Protein AF-A0AAW6KJ75-F1 (afdb_monomer)

Solvent-accessible surface area (backbone atoms only — not comparable to full-atom values): 9564 Å² total; per-residue (Å²): 110,70,70,55,54,34,54,50,48,37,71,79,32,82,60,36,50,63,46,78,48,76,61,83,72,73,92,83,70,84,71,88,73,60,63,70,50,101,60,34,43,39,46,76,48,75,56,96,69,34,34,40,38,40,36,32,38,67,93,56,84,75,65,95,55,53,69,59,53,52,46,53,49,52,55,52,50,52,53,51,54,50,52,49,51,51,49,53,51,50,52,54,50,49,56,50,51,50,51,48,55,65,69,47,49,62,66,58,55,53,48,52,52,51,53,52,48,42,73,75,46,69,89,61,91,84,82,90,82,88,79,80,81,83,88,66,96,67,88,68,86,78,77,82,81,76,91,80,76,83,81,127

Sequence (152 aa):
SVAWLKAAAESFFSFISLSLRPSSRPQGANDQISRVNDYYIIITIEENSKYIELSCQKNHKLPERLAESIHLFLVHCLELDALFRDELKKTKIYEKTELLHELMDQEQVLKTMLESLRSVFPFLTYCLFLSYDEDQYINLPAIELDVQSEST

Radius of gyration: 30.01 Å; Cα contacts (8 Å, |Δi|>4): 103; chains: 1; bounding box: 50×41×89 Å

Secondary structure (DSSP, 8-state):
-HHHHHHHHHHH-TTEEEEEEE--PPTT--S------SSEEEEEEEETTEEEEEEEETTSPPPTTHHHHHHHHHHHHHHHHHHHHHHHHHHHHHHHHHHHHHHS-HHHHHHHHHHHHHHH-TTS----------S-----------------

Nearest PDB structures (foldseek):
  5e8c-assembly1_A  TM=3.378E-01  e=3.978E-01  Suid alphaherpesvirus 1
  2w42-assembly2_B  TM=3.525E-01  e=3.201E+00  Archaeoglobus fulgidus
  2m89-assembly1_B  TM=4.514E-01  e=6.413E+00  Colwellia psychrerythraea 34H
  1t17-assembly1_A  TM=3.158E-01  e=6.832E+00  Caulobacter vibrioides CB15

Mean predicted aligned error: 16.25 Å

Organism: NCBI:txid1648923

Foldseek 3Di:
DVVVVQVVCCVVAVQKGKDKDQAPDDPDDDDQPQPDDVFWTWGWQDDPRIIMIMIGGPVDDDDPCPSVVVNVVVVVVVVVVVVVVVVVVVVVVVVVVVVVVVVPPVVVVVVVVVVVVCVVPVPDDDDDDDDDPPDDPDPDPDDPPPPPPPPD

pLDDT: mean 72.31, std 15.26, range [35.56, 91.5]

Structure (mmCIF, N/CA/C/O backbone):
data_AF-A0AAW6KJ75-F1
#
_entry.id   AF-A0AAW6KJ75-F1
#
loop_
_atom_site.group_PDB
_atom_site.id
_atom_site.type_symbol
_atom_site.label_atom_id
_atom_site.label_alt_id
_atom_site.label_comp_id
_atom_site.label_asym_id
_atom_site.label_entity_id
_atom_site.label_seq_id
_atom_site.pdbx_PDB_ins_code
_atom_site.Cartn_x
_atom_site.Cartn_y
_atom_site.Cartn_z
_atom_site.occupancy
_atom_site.B_iso_or_equiv
_atom_site.auth_seq_id
_atom_site.auth_comp_id
_atom_site.auth_asym_id
_atom_site.auth_atom_id
_atom_site.pdbx_PDB_model_num
ATOM 1 N N . SER A 1 1 ? 3.759 7.901 -10.147 1.00 71.19 1 SER A N 1
ATOM 2 C CA . SER A 1 1 ? 2.815 7.214 -11.061 1.00 71.19 1 SER A CA 1
ATOM 3 C C . SER A 1 1 ? 3.558 6.738 -12.300 1.00 71.19 1 SER A C 1
ATOM 5 O O . SER A 1 1 ? 4.301 7.517 -12.883 1.00 71.19 1 SER A O 1
ATOM 7 N N . VAL A 1 2 ? 3.380 5.478 -12.707 1.00 73.00 2 VAL A N 1
ATOM 8 C CA . VAL A 1 2 ? 4.087 4.888 -13.864 1.00 73.00 2 VAL A CA 1
ATOM 9 C C . VAL A 1 2 ? 3.625 5.489 -15.200 1.00 73.00 2 VAL A C 1
ATOM 11 O O . VAL A 1 2 ? 4.423 5.626 -16.123 1.00 73.00 2 VAL A O 1
ATOM 14 N N . ALA A 1 3 ? 2.370 5.942 -15.285 1.00 82.38 3 ALA A N 1
ATOM 15 C CA . ALA A 1 3 ? 1.860 6.670 -16.449 1.00 82.38 3 ALA A CA 1
ATOM 16 C C . ALA A 1 3 ? 2.628 7.980 -16.697 1.00 82.38 3 ALA A C 1
ATOM 18 O O . ALA A 1 3 ? 2.914 8.321 -17.842 1.00 82.38 3 ALA A O 1
ATOM 19 N N . TRP A 1 4 ? 3.016 8.674 -15.621 1.00 85.62 4 TRP A N 1
ATOM 20 C CA . TRP A 1 4 ? 3.852 9.869 -15.719 1.00 85.62 4 TRP A CA 1
ATOM 21 C C . TRP A 1 4 ? 5.255 9.534 -16.235 1.00 85.62 4 TRP A C 1
ATOM 23 O O . TRP A 1 4 ? 5.730 10.204 -17.144 1.00 85.62 4 TRP A O 1
ATOM 33 N N . LEU A 1 5 ? 5.888 8.469 -15.721 1.00 84.19 5 LEU A N 1
ATOM 34 C CA . LEU A 1 5 ? 7.214 8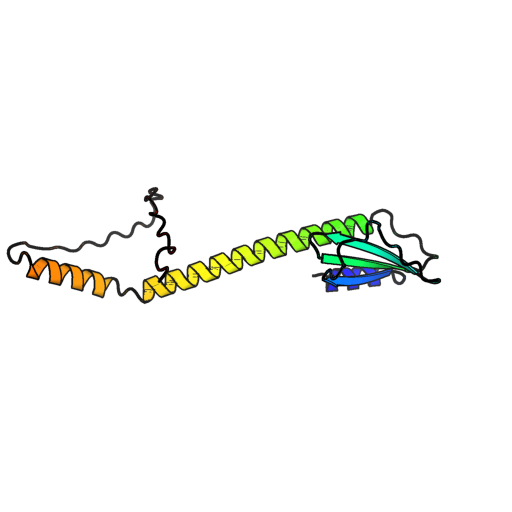.044 -16.187 1.00 84.19 5 LEU A CA 1
ATOM 35 C C . LEU A 1 5 ? 7.190 7.699 -17.681 1.00 84.19 5 LEU A C 1
ATOM 37 O O . LEU A 1 5 ? 8.084 8.106 -18.419 1.00 84.19 5 LEU A O 1
ATOM 41 N N . LYS A 1 6 ? 6.149 6.987 -18.129 1.00 84.75 6 LYS A N 1
ATOM 42 C CA . LYS A 1 6 ? 5.938 6.676 -19.544 1.00 84.75 6 LYS A CA 1
ATOM 43 C C . LYS A 1 6 ? 5.832 7.948 -20.388 1.00 84.75 6 LYS A C 1
ATOM 45 O O . LYS A 1 6 ? 6.596 8.101 -21.333 1.00 84.75 6 LYS A O 1
ATOM 50 N N . ALA A 1 7 ? 4.936 8.862 -20.016 1.00 84.75 7 ALA A N 1
ATOM 51 C CA . ALA A 1 7 ? 4.733 10.111 -20.746 1.00 84.75 7 ALA A CA 1
ATOM 52 C C . ALA A 1 7 ? 6.003 10.978 -20.785 1.00 84.75 7 ALA A C 1
ATOM 54 O O . ALA A 1 7 ? 6.333 11.545 -21.823 1.00 84.75 7 ALA A O 1
ATOM 55 N N . ALA A 1 8 ? 6.746 11.047 -19.676 1.00 85.44 8 ALA A N 1
ATOM 56 C CA . ALA A 1 8 ? 8.013 11.765 -19.614 1.00 85.44 8 ALA A CA 1
ATOM 57 C C . ALA A 1 8 ? 9.057 11.132 -20.546 1.00 85.44 8 ALA A C 1
ATOM 59 O O . ALA A 1 8 ? 9.641 11.828 -21.372 1.00 85.44 8 ALA A O 1
ATOM 60 N N . ALA A 1 9 ? 9.259 9.813 -20.467 1.00 83.38 9 ALA A N 1
ATOM 61 C CA . ALA A 1 9 ? 10.221 9.112 -21.314 1.00 83.38 9 ALA A CA 1
ATOM 6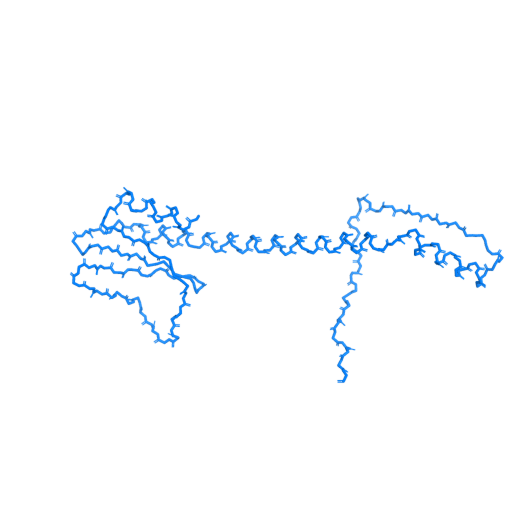2 C C . ALA A 1 9 ? 9.899 9.269 -22.808 1.00 83.38 9 ALA A C 1
ATOM 64 O O . ALA A 1 9 ? 10.797 9.584 -23.583 1.00 83.38 9 ALA A O 1
ATOM 65 N N . GLU A 1 10 ? 8.628 9.132 -23.194 1.00 84.94 10 GLU A N 1
ATOM 66 C CA . GLU A 1 10 ? 8.173 9.300 -24.582 1.00 84.94 10 GLU A CA 1
ATOM 67 C C . GLU A 1 10 ? 8.291 10.762 -25.063 1.00 84.94 10 GLU A C 1
ATOM 69 O O . GLU A 1 10 ? 8.544 11.003 -26.243 1.00 84.94 10 GLU A O 1
ATOM 74 N N . SER A 1 11 ? 8.183 11.747 -24.159 1.00 86.06 11 SER A N 1
ATOM 75 C CA . SER A 1 11 ? 8.385 13.169 -24.478 1.00 86.06 11 SER A CA 1
ATOM 76 C C . SER A 1 11 ? 9.852 13.539 -24.705 1.00 86.06 11 SER A C 1
ATOM 78 O O . SER A 1 11 ? 10.128 14.422 -25.517 1.00 86.06 11 SER A O 1
ATOM 80 N N . PHE A 1 12 ? 10.790 12.928 -23.976 1.00 83.12 12 PHE A N 1
ATOM 81 C CA . PHE A 1 12 ? 12.226 13.198 -24.133 1.00 83.12 12 PHE A CA 1
ATOM 82 C C . PHE A 1 12 ? 12.874 12.312 -25.202 1.00 83.12 12 PHE A C 1
ATOM 84 O O . PHE A 1 12 ? 13.842 12.721 -25.843 1.00 83.12 12 PHE A O 1
ATOM 91 N N . PHE A 1 13 ? 12.336 11.109 -25.409 1.00 82.94 13 PHE A N 1
ATOM 92 C CA . PHE A 1 13 ? 12.889 10.101 -26.301 1.00 82.94 13 PHE A CA 1
ATOM 93 C C . PHE A 1 13 ? 11.770 9.454 -27.123 1.00 82.94 13 PHE A C 1
ATOM 95 O O . PHE A 1 13 ? 11.223 8.418 -26.756 1.00 82.94 13 PHE A O 1
ATOM 102 N N . SER A 1 14 ? 11.475 10.021 -28.294 1.00 82.31 14 SER A N 1
ATOM 103 C CA . SER A 1 14 ? 10.437 9.510 -29.208 1.00 82.31 14 SER A CA 1
ATOM 104 C C . SER A 1 14 ? 10.698 8.091 -29.737 1.00 82.31 14 SER A C 1
ATOM 106 O O . SER A 1 14 ? 9.800 7.446 -30.274 1.00 82.31 14 SER A O 1
ATOM 108 N N . PHE A 1 15 ? 11.928 7.595 -29.590 1.00 80.69 15 PHE A N 1
ATOM 109 C CA . PHE A 1 15 ? 12.357 6.250 -29.976 1.00 80.69 15 PHE A CA 1
ATOM 110 C C . PHE A 1 15 ? 12.266 5.225 -28.831 1.00 80.69 15 PHE A C 1
ATOM 112 O O . PHE A 1 15 ? 12.610 4.057 -29.042 1.00 80.69 15 PHE A O 1
ATOM 119 N N . ILE A 1 16 ? 11.834 5.651 -27.637 1.00 83.19 16 ILE A N 1
ATOM 120 C CA . ILE A 1 16 ? 11.663 4.816 -26.446 1.00 83.19 16 ILE A CA 1
ATOM 121 C C . ILE A 1 16 ? 10.176 4.710 -26.120 1.00 83.19 16 ILE A C 1
ATOM 123 O O . ILE A 1 16 ? 9.471 5.711 -26.101 1.00 83.19 16 ILE A O 1
ATOM 127 N N . SER A 1 17 ? 9.709 3.507 -25.794 1.00 82.94 17 SER A N 1
ATOM 128 C CA . SER A 1 17 ? 8.408 3.322 -25.149 1.00 82.94 17 SER A CA 1
ATOM 129 C C . SER A 1 17 ? 8.530 2.416 -23.931 1.00 82.94 17 SER A C 1
ATOM 131 O O . SER A 1 17 ? 9.284 1.436 -23.935 1.00 82.94 17 SER A O 1
ATOM 133 N N . LEU A 1 18 ? 7.784 2.768 -22.883 1.00 82.31 18 LEU A N 1
ATOM 134 C CA . LEU A 1 18 ? 7.747 2.064 -21.607 1.00 82.31 18 LEU A CA 1
ATOM 135 C C . LEU A 1 18 ? 6.409 1.350 -21.429 1.00 82.31 18 LEU A C 1
ATOM 137 O O . LEU A 1 18 ? 5.340 1.932 -21.638 1.00 82.31 18 LEU A O 1
ATOM 141 N N . SER A 1 19 ? 6.460 0.106 -20.960 1.00 80.94 19 SER A N 1
ATOM 142 C CA . SER A 1 19 ? 5.268 -0.613 -20.517 1.00 80.94 19 SER A CA 1
ATOM 143 C C . SER A 1 19 ? 5.498 -1.280 -19.166 1.00 80.94 19 SER A C 1
ATOM 145 O O . SER A 1 19 ? 6.553 -1.852 -18.910 1.00 80.94 19 SER A O 1
ATOM 147 N N . LEU A 1 20 ? 4.510 -1.168 -18.281 1.00 74.44 20 LEU A N 1
ATOM 148 C CA . LEU A 1 20 ? 4.503 -1.838 -16.985 1.00 74.44 20 LEU A CA 1
ATOM 149 C C . LEU A 1 20 ? 3.629 -3.072 -17.089 1.00 74.44 20 LEU A C 1
ATOM 151 O O . LEU A 1 20 ? 2.503 -2.984 -17.587 1.00 74.44 20 LEU A O 1
ATOM 155 N N . ARG A 1 21 ? 4.116 -4.196 -16.574 1.00 73.75 21 ARG A N 1
ATOM 156 C CA . ARG A 1 21 ? 3.326 -5.419 -16.512 1.00 73.75 21 ARG A CA 1
ATOM 157 C C . ARG A 1 21 ? 3.504 -6.111 -15.159 1.00 73.75 21 ARG A C 1
ATOM 159 O O . ARG A 1 21 ? 4.585 -6.054 -14.570 1.00 73.75 21 ARG A O 1
ATOM 166 N N . PRO A 1 22 ? 2.444 -6.753 -14.643 1.00 64.75 22 PRO A N 1
ATOM 167 C CA . PRO A 1 22 ? 2.586 -7.684 -13.532 1.00 64.75 22 PRO A CA 1
ATOM 168 C C . PRO A 1 22 ? 3.408 -8.893 -13.997 1.00 64.75 22 PRO A C 1
ATOM 170 O O . PRO A 1 22 ? 3.191 -9.390 -15.110 1.00 64.75 22 PRO A O 1
ATOM 173 N N . SER A 1 23 ? 4.355 -9.370 -13.178 1.00 63.38 23 SER A N 1
ATOM 174 C CA . SER A 1 23 ? 5.099 -10.575 -13.541 1.00 63.38 23 SER A CA 1
ATOM 175 C C . SER A 1 23 ? 4.161 -11.781 -13.554 1.00 63.38 23 SER A C 1
ATOM 177 O O . SER A 1 23 ? 3.459 -12.093 -12.599 1.00 63.38 23 SER A O 1
ATOM 179 N N . SER A 1 24 ? 4.096 -12.428 -14.713 1.00 55.62 24 SER A N 1
ATOM 180 C CA . SER A 1 24 ? 3.484 -13.743 -14.920 1.00 55.62 24 SER A CA 1
ATOM 181 C C . SER A 1 24 ? 4.535 -14.655 -15.549 1.00 55.62 24 SER A C 1
ATOM 183 O O . SER A 1 24 ? 4.287 -15.364 -16.522 1.00 55.62 24 SER A O 1
ATOM 185 N N . ARG A 1 25 ? 5.776 -14.562 -15.054 1.00 55.09 25 ARG A N 1
ATOM 186 C CA . ARG A 1 25 ? 6.896 -15.329 -15.596 1.00 55.09 25 ARG A CA 1
ATOM 187 C C . ARG A 1 25 ? 6.849 -16.738 -14.991 1.00 55.09 25 ARG A C 1
ATOM 189 O O . ARG A 1 25 ? 6.847 -16.855 -13.766 1.00 55.09 25 ARG A O 1
ATOM 196 N N . PRO A 1 26 ? 6.814 -17.811 -15.800 1.00 43.47 26 PRO A N 1
ATOM 197 C CA . PRO A 1 26 ? 7.025 -19.155 -15.284 1.00 43.47 26 PRO A CA 1
ATOM 198 C C . PRO A 1 26 ? 8.431 -19.213 -14.674 1.00 43.47 26 PRO A C 1
ATOM 200 O O . PRO A 1 26 ? 9.400 -18.817 -15.328 1.00 43.47 26 PRO A O 1
ATOM 203 N N . GLN A 1 27 ? 8.544 -19.664 -13.424 1.00 40.44 27 GLN A N 1
ATOM 204 C CA . GLN A 1 27 ? 9.830 -19.910 -12.768 1.00 40.44 27 GLN A CA 1
ATOM 205 C C . GLN A 1 27 ? 10.674 -20.844 -13.649 1.00 40.44 27 GLN A C 1
ATOM 207 O O . GLN A 1 27 ? 10.260 -21.966 -13.928 1.00 40.44 27 GLN A O 1
ATOM 212 N N . GLY A 1 28 ? 11.833 -20.368 -14.120 1.00 41.75 28 GLY A N 1
ATOM 213 C CA . GLY A 1 28 ? 12.760 -21.183 -14.917 1.00 41.75 28 GLY A CA 1
ATOM 214 C C . GLY A 1 28 ? 13.522 -20.477 -16.043 1.00 41.75 28 GLY A C 1
ATOM 215 O O . GLY A 1 28 ? 14.362 -21.111 -16.670 1.00 41.75 28 GLY A O 1
ATOM 216 N N . ALA A 1 29 ? 13.288 -19.190 -16.309 1.00 41.12 29 ALA A N 1
ATOM 217 C CA . ALA A 1 29 ? 14.075 -18.439 -17.289 1.00 41.12 29 ALA A CA 1
ATOM 218 C C . ALA A 1 29 ? 15.067 -17.506 -16.585 1.00 41.12 29 ALA A C 1
ATOM 220 O O . ALA A 1 29 ? 14.793 -16.319 -16.401 1.00 41.12 29 ALA A O 1
ATOM 221 N N . ASN A 1 30 ? 16.213 -18.068 -16.192 1.00 43.62 30 ASN A N 1
ATOM 222 C CA . ASN A 1 30 ? 17.428 -17.273 -16.035 1.00 43.62 30 ASN A CA 1
ATOM 223 C C . ASN A 1 30 ? 17.713 -16.553 -17.366 1.00 43.62 30 ASN A C 1
ATOM 225 O O . ASN A 1 30 ? 17.373 -17.062 -18.432 1.00 43.62 30 ASN A O 1
ATOM 229 N N . ASP A 1 31 ? 18.331 -15.383 -17.260 1.00 43.16 31 ASP A N 1
ATOM 230 C CA . ASP A 1 31 ? 18.681 -14.426 -18.313 1.00 43.16 31 ASP A CA 1
ATOM 231 C C . ASP A 1 31 ? 17.660 -13.314 -18.605 1.00 43.16 31 ASP A C 1
ATOM 233 O O . ASP A 1 31 ? 16.449 -13.501 -18.786 1.00 43.16 31 ASP A O 1
ATOM 237 N N . GLN A 1 32 ? 18.212 -12.098 -18.654 1.00 48.16 32 GLN A N 1
ATOM 238 C CA . GLN A 1 32 ? 17.657 -10.928 -19.321 1.00 48.16 32 GLN A CA 1
ATOM 239 C C . GLN A 1 32 ? 17.334 -11.320 -20.768 1.00 48.16 32 GLN A C 1
ATOM 241 O O . GLN A 1 32 ? 18.203 -11.305 -21.639 1.00 48.16 32 GLN A O 1
ATOM 246 N N . ILE A 1 33 ? 16.089 -11.712 -21.045 1.00 50.09 33 ILE A N 1
ATOM 247 C CA . ILE A 1 33 ? 15.686 -12.053 -22.409 1.00 50.09 33 ILE A CA 1
ATOM 248 C C . ILE A 1 33 ? 15.514 -10.740 -23.170 1.00 50.09 33 ILE A C 1
ATOM 250 O O . ILE A 1 33 ? 14.427 -10.167 -23.224 1.00 50.09 33 ILE A O 1
ATOM 254 N N . SER A 1 34 ? 16.592 -10.285 -23.802 1.00 49.50 34 SER A N 1
ATOM 255 C CA . SER A 1 34 ? 16.496 -9.368 -24.931 1.00 49.50 34 SER A CA 1
ATOM 256 C C . SER A 1 34 ? 15.765 -10.103 -26.061 1.00 49.50 34 SER A C 1
ATOM 258 O O . SER A 1 34 ? 16.349 -10.834 -26.857 1.00 49.50 34 SER A O 1
ATOM 260 N N . ARG A 1 35 ? 14.435 -9.972 -26.127 1.00 51.44 35 ARG A N 1
ATOM 261 C CA . ARG A 1 35 ? 13.689 -10.386 -27.322 1.00 51.44 35 ARG A CA 1
ATOM 262 C C . ARG A 1 35 ? 13.976 -9.359 -28.406 1.00 51.44 35 ARG A C 1
ATOM 264 O O . ARG A 1 35 ? 13.294 -8.346 -28.522 1.00 51.44 35 ARG A O 1
ATOM 271 N N . VAL A 1 36 ? 15.045 -9.605 -29.151 1.00 51.91 36 VAL A N 1
ATOM 272 C CA . VAL A 1 36 ? 15.436 -8.793 -30.297 1.00 51.91 36 VAL A CA 1
ATOM 273 C C . VAL A 1 36 ? 14.448 -9.082 -31.424 1.00 51.91 36 VAL A C 1
ATOM 275 O O . VAL A 1 36 ? 14.522 -10.123 -32.068 1.00 51.91 36 VAL A O 1
ATOM 278 N N . ASN A 1 37 ? 13.503 -8.172 -31.648 1.00 57.41 37 ASN A N 1
ATOM 279 C CA . ASN A 1 37 ? 12.793 -8.106 -32.923 1.00 57.41 37 ASN A CA 1
ATOM 280 C C . ASN A 1 37 ? 13.665 -7.290 -33.897 1.00 57.41 37 ASN A C 1
ATOM 282 O O . ASN A 1 37 ? 14.539 -6.536 -33.457 1.00 57.41 37 ASN A O 1
ATOM 286 N N . ASP A 1 38 ? 13.463 -7.401 -35.209 1.00 63.06 38 ASP A N 1
ATOM 287 C CA . ASP A 1 38 ? 14.365 -6.772 -36.190 1.00 63.06 38 ASP A CA 1
ATOM 288 C C . ASP A 1 38 ? 14.490 -5.247 -36.027 1.00 63.06 38 ASP A C 1
ATOM 290 O O . ASP A 1 38 ? 15.521 -4.676 -36.379 1.00 63.06 38 ASP A O 1
ATOM 294 N N . TYR A 1 39 ? 13.512 -4.619 -35.369 1.00 68.00 39 TY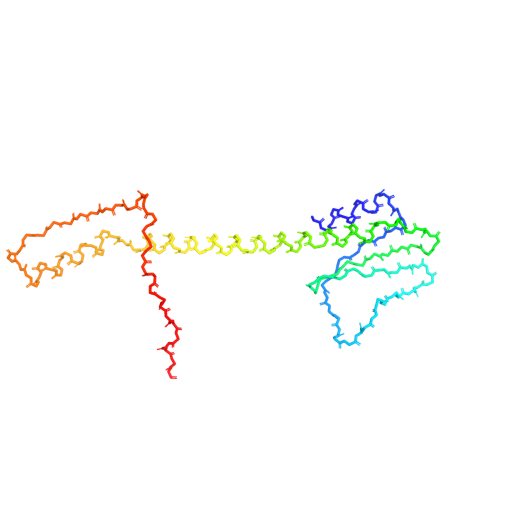R A N 1
ATOM 295 C CA . TYR A 1 39 ? 13.380 -3.171 -35.222 1.00 68.00 39 TYR A CA 1
ATOM 296 C C . TYR A 1 39 ? 13.676 -2.624 -33.810 1.00 68.00 39 TYR A C 1
ATOM 298 O O . TYR A 1 39 ? 14.021 -1.447 -33.683 1.00 68.00 39 TYR A O 1
ATOM 306 N N . TYR A 1 40 ? 13.585 -3.443 -32.751 1.00 74.69 40 TYR A N 1
ATOM 307 C CA . TYR A 1 40 ? 13.626 -2.963 -31.360 1.00 74.69 40 TYR A CA 1
ATOM 308 C C . TYR A 1 40 ? 14.489 -3.830 -30.434 1.00 74.69 40 TYR A C 1
ATOM 310 O O . TYR A 1 40 ? 14.573 -5.049 -30.579 1.00 74.69 40 TYR A O 1
ATOM 318 N N . ILE A 1 41 ? 15.081 -3.175 -29.438 1.00 76.25 41 ILE A N 1
ATOM 319 C CA . ILE A 1 41 ? 15.739 -3.749 -28.267 1.00 76.25 41 ILE A CA 1
ATOM 320 C C . ILE A 1 41 ? 14.762 -3.628 -27.097 1.00 76.25 41 ILE A C 1
ATOM 322 O O . ILE A 1 41 ? 14.271 -2.533 -26.821 1.00 76.25 41 ILE A O 1
ATOM 326 N N . ILE A 1 42 ? 14.486 -4.741 -26.417 1.00 80.50 42 ILE A N 1
ATOM 327 C CA . ILE A 1 42 ? 13.656 -4.772 -25.208 1.00 80.50 42 ILE A CA 1
ATOM 328 C C . ILE A 1 42 ? 14.559 -5.033 -24.002 1.00 80.50 42 ILE A C 1
ATOM 330 O O . ILE A 1 42 ? 15.323 -5.997 -24.000 1.00 80.50 42 ILE A O 1
ATOM 334 N N . ILE A 1 43 ? 14.458 -4.172 -22.992 1.00 81.38 43 ILE A N 1
ATOM 335 C CA . ILE A 1 43 ? 15.146 -4.271 -21.706 1.00 81.38 43 ILE A CA 1
ATOM 336 C C . ILE A 1 43 ? 14.085 -4.433 -20.623 1.00 81.38 43 ILE A C 1
ATOM 338 O O . ILE A 1 43 ? 13.187 -3.603 -20.503 1.00 81.38 43 ILE A O 1
ATOM 342 N N . THR A 1 44 ? 14.197 -5.489 -19.827 1.00 83.94 44 THR A N 1
ATOM 343 C CA . THR A 1 44 ? 13.284 -5.760 -18.713 1.00 83.94 44 THR A CA 1
ATOM 344 C C . THR A 1 44 ? 13.968 -5.407 -17.400 1.00 83.94 44 THR A C 1
ATOM 346 O O . THR A 1 44 ? 15.046 -5.920 -17.107 1.00 83.94 44 THR A O 1
ATOM 349 N N . ILE A 1 45 ? 13.338 -4.535 -16.616 1.00 84.00 45 ILE A N 1
ATOM 350 C CA . ILE A 1 45 ? 13.779 -4.133 -15.278 1.00 84.00 45 ILE A CA 1
ATOM 351 C C . ILE A 1 45 ? 12.758 -4.685 -14.292 1.00 84.00 45 ILE A C 1
ATOM 353 O O . ILE A 1 45 ? 11.615 -4.233 -14.282 1.00 84.00 45 ILE A O 1
ATOM 357 N N . GLU A 1 46 ? 13.154 -5.682 -13.511 1.00 84.88 46 GLU A N 1
ATOM 358 C CA . GLU A 1 46 ? 12.283 -6.429 -12.602 1.00 84.88 46 GLU A CA 1
ATOM 359 C C . GLU A 1 46 ? 12.671 -6.167 -11.145 1.00 84.88 46 GLU A C 1
ATOM 361 O O . GLU A 1 46 ? 13.853 -6.123 -10.823 1.00 84.88 46 GLU A O 1
ATOM 366 N N . GLU A 1 47 ? 11.667 -5.992 -10.286 1.00 83.88 47 GLU A N 1
ATOM 367 C CA . GLU A 1 47 ? 11.808 -5.821 -8.841 1.00 83.88 47 GLU A CA 1
ATOM 368 C C . GLU A 1 47 ? 10.547 -6.356 -8.141 1.00 83.88 47 GLU A C 1
ATOM 370 O O . GLU A 1 47 ? 9.427 -6.001 -8.519 1.00 83.88 47 GLU A O 1
ATOM 375 N N . ASN A 1 48 ? 10.701 -7.214 -7.126 1.00 78.94 48 ASN A N 1
ATOM 376 C CA . ASN A 1 48 ? 9.598 -7.779 -6.328 1.00 78.94 48 ASN A CA 1
ATOM 377 C C . ASN A 1 48 ? 8.362 -8.227 -7.144 1.00 78.94 48 ASN A C 1
ATOM 379 O O . ASN A 1 48 ? 7.227 -7.847 -6.850 1.00 78.94 48 ASN A O 1
ATOM 383 N N . SER A 1 49 ? 8.567 -9.053 -8.178 1.00 78.50 49 SER A N 1
ATOM 384 C CA . SER A 1 49 ? 7.503 -9.581 -9.063 1.00 78.50 49 SER A CA 1
ATOM 385 C C . SER A 1 49 ? 6.727 -8.524 -9.872 1.00 78.50 49 SER A C 1
ATOM 387 O O . SER A 1 49 ? 5.679 -8.809 -10.459 1.00 78.50 49 SER A O 1
ATOM 389 N N . LYS A 1 50 ? 7.231 -7.290 -9.951 1.00 80.81 50 LYS A N 1
ATOM 390 C CA . LYS A 1 50 ? 6.781 -6.269 -10.902 1.00 80.81 50 LYS A CA 1
ATOM 391 C C . LYS A 1 50 ? 7.921 -5.963 -11.861 1.00 80.81 50 LYS A C 1
ATOM 393 O O . LYS A 1 50 ? 9.085 -6.023 -11.478 1.00 80.81 50 LYS A O 1
ATOM 398 N N . TYR A 1 51 ? 7.606 -5.612 -13.103 1.00 82.56 51 TYR A N 1
ATOM 399 C CA . TYR A 1 51 ? 8.648 -5.224 -14.043 1.00 82.56 51 TYR A CA 1
ATOM 400 C C . TYR A 1 51 ? 8.208 -4.117 -15.000 1.00 82.56 51 TYR A C 1
ATOM 402 O O . TYR A 1 51 ? 7.031 -3.986 -15.351 1.00 82.56 51 TYR A O 1
ATOM 410 N N . ILE A 1 52 ? 9.188 -3.324 -15.429 1.00 84.25 52 ILE A N 1
ATOM 411 C CA . ILE A 1 52 ? 9.067 -2.331 -16.493 1.00 84.25 52 ILE A CA 1
ATOM 412 C C . ILE A 1 52 ? 9.843 -2.848 -17.703 1.00 84.25 52 ILE A C 1
ATOM 414 O O . ILE A 1 52 ? 11.032 -3.151 -17.619 1.00 84.25 52 ILE A O 1
ATOM 418 N N . GLU A 1 53 ? 9.161 -2.944 -18.836 1.00 86.12 53 GLU A N 1
ATOM 419 C CA . GLU A 1 53 ? 9.773 -3.176 -20.139 1.00 86.12 53 GLU A CA 1
ATOM 420 C C . GLU A 1 53 ? 10.057 -1.833 -20.805 1.00 86.12 53 GLU A C 1
ATOM 422 O O . GLU A 1 53 ? 9.151 -1.025 -21.030 1.00 86.12 53 GLU A O 1
ATOM 427 N N . LEU A 1 54 ? 11.322 -1.620 -21.149 1.00 83.38 54 LEU A N 1
ATOM 428 C CA . LEU A 1 54 ? 11.777 -0.539 -22.001 1.00 83.38 54 LEU A CA 1
ATOM 429 C C . LEU A 1 54 ? 12.022 -1.085 -23.403 1.00 83.38 54 LEU A C 1
ATOM 431 O O . LEU A 1 54 ? 12.827 -1.989 -23.596 1.00 83.38 54 LEU A O 1
ATOM 435 N N . SER A 1 55 ? 11.333 -0.515 -24.383 1.00 83.00 55 SER A N 1
ATOM 436 C CA . SER A 1 55 ? 11.537 -0.802 -25.801 1.00 83.00 55 SER A CA 1
ATOM 437 C C . SER A 1 55 ? 12.226 0.386 -26.466 1.00 83.00 55 SER A C 1
ATOM 439 O O . SER A 1 55 ? 11.797 1.524 -26.294 1.00 83.00 55 SER A O 1
ATOM 441 N N . CYS A 1 56 ? 13.311 0.132 -27.193 1.00 81.50 56 CYS A N 1
ATOM 442 C CA . CYS A 1 56 ? 14.114 1.141 -27.883 1.00 81.50 56 CYS A CA 1
ATOM 443 C C . CYS A 1 56 ? 14.355 0.707 -29.330 1.00 81.50 56 CYS A C 1
ATOM 445 O O . CYS A 1 56 ? 14.625 -0.465 -29.578 1.00 81.50 56 CYS A O 1
ATOM 447 N N . GLN A 1 57 ? 14.285 1.617 -30.298 1.00 81.75 57 GLN A N 1
ATOM 448 C CA . GLN A 1 57 ? 14.661 1.302 -31.681 1.00 81.75 57 GLN A CA 1
ATOM 449 C C . GLN A 1 57 ? 16.162 0.968 -31.788 1.00 81.75 57 GLN A C 1
ATOM 451 O O . GLN A 1 57 ? 16.997 1.689 -31.245 1.00 81.75 57 GLN A O 1
ATOM 456 N N . LYS A 1 58 ? 16.527 -0.094 -32.527 1.00 76.25 58 LYS A N 1
ATOM 457 C CA . LYS A 1 58 ? 17.915 -0.617 -32.611 1.00 76.25 58 LYS A CA 1
ATOM 458 C C . LYS A 1 58 ? 18.984 0.419 -32.982 1.00 76.25 58 LYS A C 1
ATOM 460 O O . LYS A 1 58 ? 20.124 0.295 -32.547 1.00 76.25 58 LYS A O 1
ATOM 465 N N . ASN A 1 59 ? 18.628 1.416 -33.789 1.00 78.06 59 ASN A N 1
ATOM 466 C CA . ASN A 1 59 ? 19.578 2.395 -34.323 1.00 78.06 59 ASN A CA 1
ATOM 467 C C . ASN A 1 59 ? 19.858 3.563 -33.364 1.00 78.06 59 ASN A C 1
ATOM 469 O O . ASN A 1 59 ? 20.645 4.449 -33.693 1.00 78.06 59 ASN A O 1
ATOM 473 N N . HIS A 1 60 ? 19.227 3.578 -32.189 1.00 76.44 60 HIS A N 1
ATOM 474 C CA . HIS A 1 60 ? 19.377 4.644 -31.208 1.00 76.44 60 HIS A CA 1
ATOM 475 C C . HIS A 1 60 ? 20.161 4.165 -29.987 1.00 76.44 60 HIS A C 1
ATOM 477 O O . HIS A 1 60 ? 19.881 3.115 -29.407 1.00 76.44 60 HIS A O 1
ATOM 483 N N . LYS A 1 61 ? 21.150 4.967 -29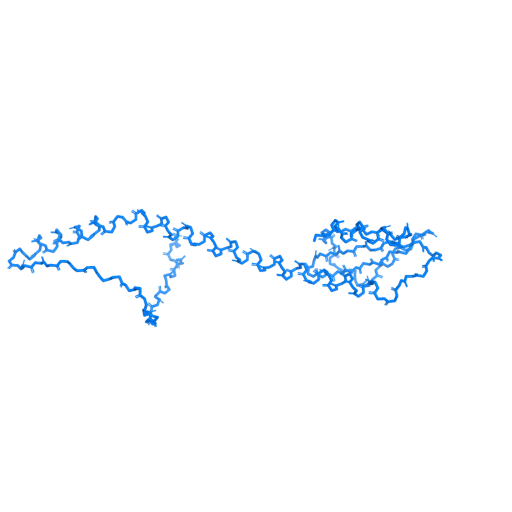.570 1.00 77.81 61 LYS A N 1
ATOM 484 C CA . LYS A 1 61 ? 21.905 4.706 -28.343 1.00 77.81 61 LYS A CA 1
ATOM 485 C C . LYS A 1 61 ? 21.020 5.030 -27.139 1.00 77.81 61 LYS A C 1
ATOM 487 O O . LYS A 1 61 ? 20.540 6.155 -27.004 1.00 77.81 61 LYS A O 1
AT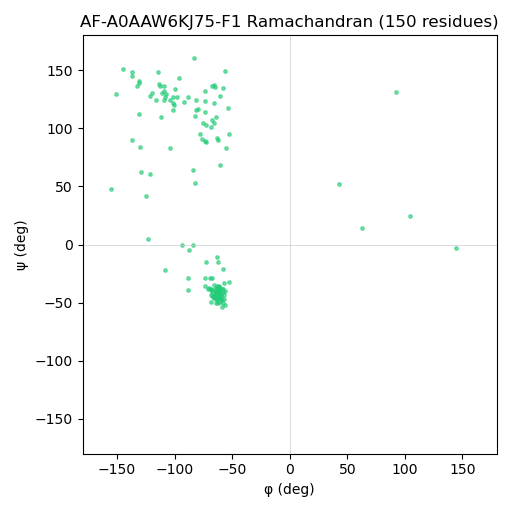OM 492 N N . LEU A 1 62 ? 20.829 4.050 -26.257 1.00 76.62 62 LEU A N 1
ATOM 493 C CA . LEU A 1 62 ? 20.146 4.269 -24.987 1.00 76.62 62 LEU A CA 1
ATOM 494 C C . LEU A 1 62 ? 21.005 5.181 -24.089 1.00 76.62 62 LEU A C 1
ATOM 496 O O . LEU A 1 62 ? 22.217 4.958 -24.002 1.00 76.62 62 LEU A O 1
ATOM 500 N N . PRO A 1 63 ? 20.423 6.176 -23.399 1.00 81.81 63 PRO A N 1
ATOM 501 C CA . PRO A 1 63 ? 21.162 6.956 -22.414 1.00 81.81 63 PRO A CA 1
ATOM 502 C C . PRO A 1 63 ? 21.742 6.060 -21.309 1.00 81.81 63 PRO A C 1
ATOM 504 O O . PRO A 1 63 ? 21.035 5.217 -20.754 1.00 81.81 63 PRO A O 1
ATOM 507 N N . GLU A 1 64 ? 23.010 6.282 -20.951 1.00 77.81 64 GLU A N 1
ATOM 508 C CA . GLU A 1 64 ? 23.815 5.389 -20.092 1.00 77.81 64 GLU A CA 1
ATOM 509 C C . GLU A 1 64 ? 23.285 5.208 -18.656 1.00 77.81 64 GLU A C 1
ATOM 511 O O . GLU A 1 64 ? 23.723 4.299 -17.963 1.00 77.81 64 GLU A O 1
ATOM 516 N N . ARG A 1 65 ? 22.305 6.008 -18.213 1.00 85.62 65 ARG A N 1
ATOM 517 C CA . ARG A 1 65 ? 21.699 5.922 -16.866 1.00 85.62 65 ARG A CA 1
ATOM 518 C C . ARG A 1 65 ? 20.188 5.727 -16.859 1.00 85.62 65 ARG A C 1
ATOM 520 O O . ARG A 1 65 ? 19.565 5.754 -15.799 1.00 85.62 65 ARG A O 1
ATOM 527 N N . LEU A 1 66 ? 19.569 5.564 -18.026 1.00 83.50 66 LEU A N 1
ATOM 528 C CA . LEU A 1 66 ? 18.112 5.488 -18.104 1.00 83.50 66 LEU A CA 1
ATOM 529 C C . LEU A 1 66 ? 17.580 4.225 -17.417 1.00 83.50 66 LEU A C 1
ATOM 531 O O . LEU A 1 66 ? 16.634 4.309 -16.642 1.00 83.50 66 LEU A O 1
ATOM 535 N N . ALA A 1 67 ? 18.219 3.076 -17.651 1.00 82.69 67 ALA A N 1
ATOM 536 C CA . ALA A 1 67 ? 17.822 1.818 -17.023 1.00 82.69 67 ALA A CA 1
ATOM 537 C C . ALA A 1 67 ? 17.963 1.872 -15.491 1.00 82.69 67 ALA A C 1
ATOM 539 O O . ALA A 1 67 ? 17.040 1.496 -14.776 1.00 82.69 67 ALA A O 1
ATOM 540 N N . GLU A 1 68 ? 19.072 2.419 -14.993 1.00 87.69 68 GLU A N 1
ATOM 541 C CA . GLU A 1 68 ? 19.303 2.631 -13.559 1.00 87.69 68 GLU A CA 1
ATOM 542 C C . GLU A 1 68 ? 18.262 3.582 -12.947 1.00 87.69 68 GLU A C 1
ATOM 544 O O . GLU A 1 68 ? 17.679 3.284 -11.907 1.00 87.69 68 GLU A O 1
ATOM 549 N N . SER A 1 69 ? 17.944 4.685 -13.631 1.00 88.12 69 SER A N 1
ATOM 550 C CA . SER A 1 69 ? 16.927 5.643 -13.170 1.00 88.12 69 SER A CA 1
ATOM 551 C C . SER A 1 69 ? 15.532 5.014 -13.098 1.00 88.12 69 SER A C 1
ATOM 553 O O . SER A 1 69 ? 14.781 5.267 -12.158 1.00 88.12 69 SER A O 1
ATOM 555 N N . ILE A 1 70 ? 15.179 4.178 -14.080 1.00 86.62 70 ILE A N 1
ATOM 556 C CA . ILE A 1 70 ? 13.904 3.448 -14.099 1.00 86.62 70 ILE A CA 1
ATOM 557 C C . ILE A 1 70 ? 13.862 2.402 -12.981 1.00 86.62 70 ILE A C 1
ATOM 559 O O . ILE A 1 70 ? 12.820 2.240 -12.347 1.00 86.62 70 ILE A O 1
ATOM 563 N N . HIS A 1 71 ? 14.976 1.720 -12.712 1.00 86.69 71 HIS A N 1
ATOM 564 C CA . HIS A 1 71 ? 15.078 0.774 -11.604 1.00 86.69 71 HIS A CA 1
ATOM 565 C C . HIS A 1 71 ? 14.882 1.469 -10.250 1.00 86.69 71 HIS A C 1
ATOM 567 O O . HIS A 1 71 ? 14.007 1.067 -9.488 1.00 86.69 71 HIS A O 1
ATOM 573 N N . LEU A 1 72 ? 15.595 2.570 -9.991 1.00 90.50 72 LEU A N 1
ATOM 574 C CA . LEU A 1 72 ? 15.427 3.369 -8.770 1.00 90.50 72 LEU A CA 1
ATOM 575 C C . LEU A 1 72 ? 13.989 3.874 -8.606 1.00 90.50 72 LEU A C 1
ATOM 577 O O . LEU A 1 72 ? 13.425 3.832 -7.514 1.00 90.50 72 LEU A O 1
ATOM 581 N N . PHE A 1 73 ? 13.364 4.309 -9.702 1.00 89.12 73 PHE A N 1
ATOM 582 C CA . PHE A 1 73 ? 11.958 4.696 -9.690 1.00 89.12 73 PHE A CA 1
ATOM 583 C C . PHE A 1 73 ? 11.033 3.529 -9.314 1.00 89.12 73 PHE A C 1
ATOM 585 O O . PHE A 1 73 ? 10.077 3.727 -8.561 1.00 89.12 73 PHE A O 1
ATOM 592 N N . LEU A 1 74 ? 11.292 2.325 -9.836 1.00 87.19 74 LEU A N 1
ATOM 593 C CA . LEU A 1 74 ? 10.504 1.132 -9.532 1.00 87.19 74 LEU A CA 1
ATOM 594 C C . LEU A 1 74 ? 10.625 0.751 -8.051 1.00 87.19 74 LEU A C 1
ATOM 596 O O . LEU A 1 74 ? 9.598 0.536 -7.409 1.00 87.19 74 LEU A O 1
ATOM 600 N N . VAL A 1 75 ? 11.845 0.748 -7.508 1.00 89.81 75 VAL A N 1
ATOM 601 C CA . VAL A 1 75 ? 12.121 0.509 -6.081 1.00 89.81 75 VAL A CA 1
ATOM 602 C C . VAL A 1 75 ? 11.352 1.504 -5.213 1.00 89.81 75 VAL A C 1
ATOM 604 O O . VAL A 1 75 ? 10.557 1.102 -4.367 1.00 89.81 75 VAL A O 1
ATOM 607 N N . HIS A 1 76 ? 11.476 2.801 -5.498 1.00 90.81 76 HIS A N 1
ATOM 608 C CA . HIS A 1 76 ? 10.795 3.841 -4.728 1.00 90.81 76 HIS A CA 1
ATOM 609 C C . HIS A 1 76 ? 9.262 3.720 -4.792 1.00 90.81 76 HIS A C 1
ATOM 611 O O . HIS A 1 76 ? 8.561 3.961 -3.810 1.00 90.81 76 HIS A O 1
ATOM 617 N N . CYS A 1 77 ? 8.702 3.325 -5.941 1.00 87.00 77 CYS A N 1
ATOM 618 C CA . CYS A 1 77 ? 7.264 3.068 -6.042 1.00 87.00 77 CYS A CA 1
ATOM 619 C C . CYS A 1 77 ? 6.828 1.884 -5.169 1.00 87.00 77 CYS A C 1
ATOM 621 O O . CYS A 1 77 ? 5.756 1.937 -4.574 1.00 87.00 77 CYS A O 1
ATOM 623 N N . LEU A 1 78 ? 7.637 0.826 -5.086 1.00 87.25 78 LEU A N 1
ATOM 624 C CA . LEU A 1 78 ? 7.342 -0.345 -4.261 1.00 87.25 78 LEU A CA 1
ATOM 625 C C . LEU A 1 78 ? 7.412 -0.031 -2.763 1.00 87.25 78 LEU A C 1
ATOM 627 O O . LEU A 1 78 ? 6.560 -0.505 -2.008 1.00 87.25 78 LEU A O 1
ATOM 631 N N . GLU A 1 79 ? 8.377 0.787 -2.349 1.00 91.50 79 GLU A N 1
ATOM 632 C CA . GLU A 1 79 ? 8.501 1.274 -0.972 1.00 91.50 79 GLU A CA 1
ATOM 633 C C . GLU A 1 79 ? 7.298 2.135 -0.573 1.00 91.50 79 GLU A C 1
ATOM 635 O O . GLU A 1 79 ? 6.665 1.879 0.452 1.00 91.50 79 GLU A O 1
ATOM 640 N N . LEU A 1 80 ? 6.910 3.101 -1.414 1.00 90.56 80 LEU A N 1
ATOM 641 C CA . LEU A 1 80 ? 5.716 3.917 -1.176 1.00 90.56 80 LEU A CA 1
ATOM 642 C C . LEU A 1 80 ? 4.434 3.082 -1.140 1.00 90.56 80 LEU A C 1
ATOM 644 O O . LEU A 1 80 ? 3.585 3.299 -0.278 1.00 90.56 80 LEU A O 1
ATOM 648 N N . ASP A 1 81 ? 4.295 2.117 -2.051 1.00 87.44 81 ASP A N 1
ATOM 649 C CA . ASP A 1 81 ? 3.170 1.182 -2.061 1.00 87.44 81 ASP A CA 1
ATOM 650 C C . ASP A 1 81 ? 3.092 0.394 -0.738 1.00 87.44 81 ASP A C 1
ATOM 652 O O . ASP A 1 81 ? 1.995 0.110 -0.254 1.00 87.44 81 ASP A O 1
ATOM 656 N N . ALA A 1 82 ? 4.235 0.003 -0.161 1.00 88.06 82 ALA A N 1
ATOM 657 C CA . ALA A 1 82 ? 4.291 -0.692 1.124 1.00 88.06 82 ALA A CA 1
ATOM 658 C C . ALA A 1 82 ? 3.878 0.225 2.281 1.00 88.06 82 ALA A C 1
ATOM 660 O O . ALA A 1 82 ? 2.968 -0.128 3.029 1.00 88.06 82 ALA A O 1
ATOM 661 N N . LEU A 1 83 ? 4.454 1.428 2.353 1.00 90.94 83 LEU A N 1
ATOM 662 C CA . LEU A 1 83 ? 4.106 2.429 3.366 1.00 90.94 83 LEU A CA 1
ATOM 663 C C . LEU A 1 83 ? 2.616 2.787 3.331 1.00 90.94 83 LEU A C 1
ATOM 665 O O . LEU A 1 83 ? 1.965 2.849 4.371 1.00 90.94 83 LEU A O 1
ATOM 669 N N . PHE A 1 84 ? 2.052 2.967 2.135 1.00 90.19 84 PHE A N 1
ATOM 670 C CA . PHE A 1 84 ? 0.633 3.270 1.974 1.00 90.19 84 PHE A CA 1
ATOM 671 C C . PHE A 1 84 ? -0.269 2.124 2.450 1.00 90.19 84 PHE A C 1
ATOM 673 O O . PHE A 1 84 ? -1.300 2.369 3.075 1.00 90.19 84 PHE A O 1
ATOM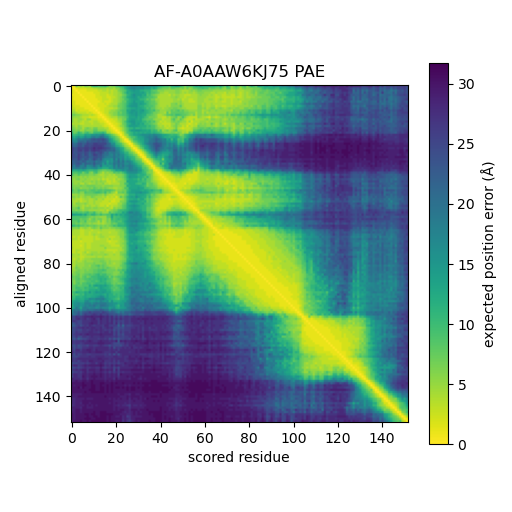 680 N N . ARG A 1 85 ? 0.103 0.864 2.179 1.00 84.56 85 ARG A N 1
ATOM 681 C CA . ARG A 1 85 ? -0.650 -0.297 2.685 1.00 84.56 85 ARG A CA 1
ATOM 682 C C . ARG A 1 85 ? -0.619 -0.374 4.208 1.00 84.56 85 ARG A C 1
ATOM 684 O O . ARG A 1 85 ? -1.649 -0.693 4.803 1.00 84.56 85 ARG A O 1
ATOM 691 N N . ASP A 1 86 ? 0.524 -0.081 4.816 1.00 86.81 86 ASP A N 1
ATOM 692 C CA . ASP A 1 86 ? 0.669 -0.088 6.270 1.00 86.81 86 ASP A CA 1
ATOM 693 C C . ASP A 1 86 ? -0.164 1.019 6.917 1.00 86.81 86 ASP A C 1
ATOM 695 O O . ASP A 1 86 ? -0.900 0.749 7.866 1.00 86.81 86 ASP A O 1
ATOM 699 N N . GLU A 1 87 ? -0.133 2.234 6.366 1.00 89.25 87 GLU A N 1
ATOM 700 C CA . GLU A 1 87 ? -1.000 3.332 6.806 1.00 89.25 87 GLU A CA 1
ATOM 701 C C . GLU A 1 87 ? -2.481 2.972 6.669 1.00 89.25 87 GLU A C 1
ATOM 703 O O . GLU A 1 87 ? -3.226 3.063 7.640 1.00 89.25 87 GLU A O 1
ATOM 708 N N . LEU A 1 88 ? -2.903 2.431 5.522 1.00 86.94 88 LEU A N 1
ATOM 709 C CA . LEU A 1 88 ? -4.286 1.990 5.328 1.00 86.94 88 LEU A CA 1
ATOM 710 C C . LEU A 1 88 ? -4.710 0.933 6.361 1.00 86.94 88 LEU A C 1
ATOM 712 O O . LEU A 1 88 ? -5.851 0.936 6.827 1.00 86.94 88 LEU A O 1
ATOM 716 N N . LYS A 1 89 ? -3.809 0.009 6.717 1.00 82.75 89 LYS A N 1
ATOM 717 C CA . LYS A 1 89 ? -4.065 -0.996 7.755 1.00 82.75 89 LYS A CA 1
ATOM 718 C C . LYS A 1 89 ? -4.226 -0.339 9.126 1.00 82.75 89 LYS A C 1
ATOM 720 O O . LYS A 1 89 ? -5.174 -0.681 9.830 1.00 82.75 89 LYS A O 1
ATOM 725 N N . LYS A 1 90 ? -3.347 0.601 9.492 1.00 79.94 90 LYS A N 1
ATOM 726 C CA . LYS A 1 90 ? -3.446 1.351 10.754 1.00 79.94 90 LYS A CA 1
ATOM 727 C C . LYS A 1 90 ? -4.752 2.135 10.840 1.00 79.94 90 LYS A C 1
ATOM 729 O O . LYS A 1 90 ? -5.441 2.014 11.846 1.00 79.94 90 LYS A O 1
ATOM 734 N N . THR A 1 91 ? -5.127 2.863 9.785 1.00 85.50 91 THR A N 1
ATOM 735 C CA . THR A 1 91 ? -6.385 3.626 9.739 1.00 85.50 91 THR A CA 1
ATOM 736 C C . THR A 1 91 ? -7.586 2.718 9.972 1.00 85.50 91 THR A C 1
ATOM 738 O O . THR A 1 91 ? -8.411 3.007 10.829 1.00 85.50 91 THR A O 1
ATOM 741 N N . LYS A 1 92 ? -7.646 1.562 9.299 1.00 79.25 92 LYS A N 1
ATOM 742 C CA . LYS A 1 92 ? -8.736 0.596 9.504 1.00 79.25 92 LYS A CA 1
ATOM 743 C C . LYS A 1 92 ? -8.792 0.049 10.927 1.00 79.25 92 LYS A C 1
ATOM 745 O O . LYS A 1 92 ? -9.882 -0.175 11.439 1.00 79.25 92 LYS A O 1
ATOM 750 N N . ILE A 1 93 ? -7.643 -0.215 11.551 1.00 80.06 93 ILE A N 1
ATOM 751 C CA . ILE A 1 93 ? -7.602 -0.654 12.952 1.00 80.06 93 ILE A CA 1
ATOM 752 C C . ILE A 1 93 ? -8.144 0.457 13.850 1.00 80.06 93 ILE A C 1
ATOM 754 O O . ILE A 1 93 ? -9.001 0.181 14.679 1.00 80.06 93 ILE A O 1
ATOM 758 N N . TYR A 1 94 ? -7.700 1.698 13.648 1.00 76.88 94 TYR A N 1
ATOM 759 C CA . TYR A 1 94 ? -8.167 2.846 14.420 1.00 76.88 94 TYR A CA 1
ATOM 760 C C . TYR A 1 94 ? -9.685 3.031 14.311 1.00 76.88 94 TYR A C 1
ATOM 762 O O . TYR A 1 94 ? -10.351 3.050 15.338 1.00 76.88 94 TYR A O 1
ATOM 770 N N . GLU A 1 95 ? -10.240 3.043 13.095 1.00 78.06 95 GLU A N 1
ATOM 771 C CA . GLU A 1 95 ? -11.691 3.144 12.861 1.00 78.06 95 GLU A CA 1
ATOM 772 C C . GLU A 1 95 ? -12.473 2.033 13.581 1.00 78.06 95 GLU A C 1
ATOM 774 O O . GLU A 1 95 ? -13.550 2.260 14.127 1.00 78.06 95 GLU A O 1
ATOM 779 N N . LYS A 1 96 ? -11.945 0.800 13.591 1.00 71.06 96 LYS A N 1
ATOM 780 C CA . LYS A 1 96 ? -12.584 -0.324 14.292 1.00 71.06 96 LYS A CA 1
ATOM 781 C C . LYS A 1 96 ? -12.490 -0.194 15.806 1.00 71.06 96 LYS A C 1
ATOM 783 O O . LYS A 1 96 ? -13.452 -0.542 16.483 1.00 71.06 96 LYS A O 1
ATOM 788 N N . THR A 1 97 ? -11.367 0.289 16.323 1.00 68.94 97 THR A N 1
ATOM 789 C CA . THR A 1 97 ? -11.180 0.552 17.752 1.00 68.94 97 THR A CA 1
ATOM 790 C C . THR A 1 97 ? -12.070 1.697 18.224 1.00 68.94 97 THR A C 1
ATOM 792 O O . THR A 1 97 ? -12.686 1.581 19.275 1.00 68.94 97 THR A O 1
ATOM 795 N N . GLU A 1 98 ? -12.194 2.770 17.444 1.00 73.69 98 GLU A N 1
ATOM 796 C CA . GLU A 1 98 ? -13.103 3.884 17.722 1.00 73.69 98 GLU A CA 1
ATOM 797 C C . GLU A 1 98 ? -14.554 3.401 17.757 1.00 73.69 98 GLU A C 1
ATOM 799 O O . GLU A 1 98 ? -15.233 3.589 18.758 1.00 73.69 98 GLU A O 1
ATOM 804 N N . LEU A 1 99 ? -14.991 2.649 16.743 1.00 67.75 99 LEU A N 1
ATOM 805 C CA . LEU A 1 99 ? -16.333 2.067 16.716 1.00 67.75 99 LEU A CA 1
ATOM 806 C C . LEU A 1 99 ? -16.574 1.087 17.878 1.00 67.75 99 LEU A C 1
ATOM 808 O O . LEU A 1 99 ? -17.674 1.028 18.417 1.00 67.75 99 LEU A O 1
ATOM 812 N N . LEU A 1 100 ? -15.564 0.317 18.296 1.00 66.50 100 LEU A N 1
ATOM 813 C CA . LEU A 1 100 ? -15.661 -0.522 19.493 1.00 66.50 100 LEU A CA 1
ATOM 814 C C . LEU A 1 100 ? -15.814 0.325 20.761 1.00 66.50 100 LEU A C 1
ATOM 816 O O . LEU A 1 100 ? -16.633 -0.016 21.610 1.00 66.50 100 LEU A O 1
ATOM 820 N N . HIS A 1 101 ? -15.052 1.412 20.890 1.00 66.62 101 HIS A N 1
ATOM 821 C CA . HIS A 1 101 ? -15.189 2.352 22.001 1.00 66.62 101 HIS A CA 1
ATOM 822 C C . HIS A 1 101 ? -16.557 3.043 22.006 1.00 66.62 101 HIS A C 1
ATOM 824 O O . HIS A 1 101 ? -17.124 3.218 23.074 1.00 66.62 101 HIS A O 1
ATOM 830 N N . GLU A 1 102 ? -17.116 3.380 20.843 1.00 65.19 102 GLU A N 1
ATOM 831 C CA . GLU A 1 102 ? -18.465 3.947 20.722 1.00 65.19 102 GLU A CA 1
ATOM 832 C C . GLU A 1 102 ? -19.565 2.935 21.074 1.00 65.19 102 GLU A C 1
ATOM 834 O O . GLU A 1 102 ? -20.568 3.293 21.690 1.00 65.19 102 GLU A O 1
ATOM 839 N N . LEU A 1 103 ? -19.397 1.667 20.682 1.00 61.00 103 LEU A N 1
ATOM 840 C CA . LEU A 1 103 ? -20.345 0.589 20.988 1.00 61.00 103 LEU A CA 1
ATOM 841 C C . LEU A 1 103 ? -20.279 0.141 22.451 1.00 61.00 103 LEU A C 1
ATOM 843 O O . LEU A 1 103 ? -21.274 -0.334 23.002 1.00 61.00 103 LEU A O 1
ATOM 847 N N . MET A 1 104 ? -19.111 0.269 23.077 1.00 62.62 104 MET A N 1
ATOM 848 C CA . MET A 1 104 ? -18.951 0.136 24.515 1.00 62.62 104 MET A CA 1
ATOM 849 C C . MET A 1 104 ? -19.538 1.388 25.165 1.00 62.62 104 MET A C 1
ATOM 851 O O . MET A 1 104 ? -18.821 2.352 25.411 1.00 62.62 104 MET A O 1
ATOM 855 N N . ASP A 1 105 ? -20.837 1.374 25.477 1.00 70.12 105 ASP A N 1
ATOM 856 C CA . ASP A 1 105 ? -21.422 2.381 26.362 1.00 70.12 105 ASP A CA 1
ATOM 857 C C . ASP A 1 105 ? -20.751 2.240 27.738 1.00 70.12 105 ASP A C 1
ATOM 859 O O . ASP A 1 105 ? -21.140 1.446 28.601 1.00 70.12 105 ASP A O 1
ATOM 863 N N . GLN A 1 106 ? -19.656 2.978 27.900 1.00 67.94 106 GLN A N 1
ATOM 864 C CA . GLN A 1 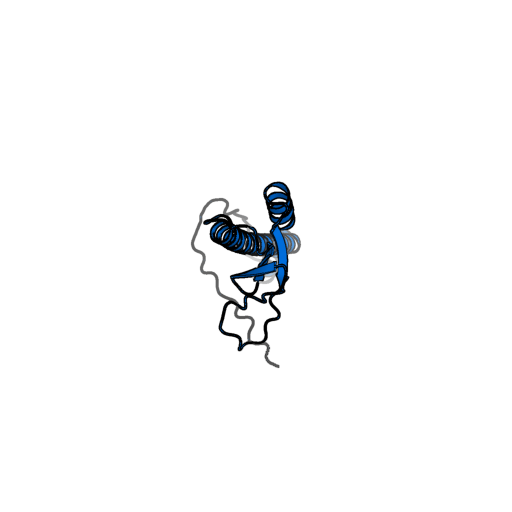106 ? -18.808 2.973 29.078 1.00 67.94 106 GLN A CA 1
ATOM 865 C C . GLN A 1 106 ? -19.639 3.314 30.319 1.00 67.94 106 GLN A C 1
ATOM 867 O O . GLN A 1 106 ? -19.413 2.754 31.390 1.00 67.94 106 GLN A O 1
ATOM 872 N N . GLU A 1 107 ? -20.660 4.162 30.175 1.00 69.81 107 GLU A N 1
ATOM 873 C CA . GLU A 1 107 ? -21.592 4.485 31.246 1.00 69.81 107 GLU A CA 1
ATOM 874 C C . GLU A 1 107 ? -22.475 3.278 31.596 1.00 69.81 107 GLU A C 1
ATOM 876 O O . GLU A 1 107 ? -22.645 2.965 32.778 1.00 69.81 107 GLU A O 1
ATOM 881 N N . GLN A 1 108 ? -22.987 2.551 30.600 1.00 71.94 108 GLN A N 1
ATOM 882 C CA . GLN A 1 108 ? -23.777 1.335 30.810 1.00 71.94 108 GLN A CA 1
ATOM 883 C C . GLN A 1 108 ? -22.966 0.215 31.476 1.00 71.94 108 GLN A C 1
ATOM 885 O O . GLN A 1 108 ? -23.453 -0.416 32.419 1.00 71.94 108 GLN A O 1
ATOM 890 N N . VAL A 1 109 ? -21.730 -0.030 31.034 1.00 71.94 109 VAL A N 1
ATOM 891 C CA . VAL A 1 109 ? -20.853 -1.059 31.622 1.00 71.94 109 VAL A CA 1
ATOM 892 C C . VAL A 1 109 ? -20.559 -0.738 33.087 1.00 71.94 109 VAL A C 1
ATOM 894 O O . VAL A 1 109 ? -20.698 -1.598 33.962 1.00 71.94 109 VAL A O 1
ATOM 897 N N . LEU A 1 110 ? -20.223 0.519 33.382 1.00 73.69 110 LEU A N 1
ATOM 898 C CA . LEU A 1 110 ? -19.903 0.949 34.741 1.00 73.69 110 LEU A CA 1
ATOM 899 C C . LEU A 1 110 ? -21.133 0.960 35.655 1.00 73.69 110 LEU A C 1
ATOM 901 O O . LEU A 1 110 ? -21.030 0.557 36.816 1.00 73.69 110 LEU A O 1
ATOM 905 N N . LYS A 1 111 ? -22.308 1.343 35.139 1.00 76.44 111 LYS A N 1
ATOM 906 C CA . LYS A 1 111 ? -23.584 1.208 35.861 1.00 76.44 111 LYS A CA 1
ATOM 907 C C . LYS A 1 111 ? -23.884 -0.250 36.190 1.00 76.44 111 LYS A C 1
ATOM 909 O O . LYS A 1 111 ? -24.184 -0.554 37.341 1.00 76.44 111 LYS A O 1
ATOM 914 N N . THR A 1 112 ? -23.720 -1.153 35.226 1.00 78.44 112 THR A N 1
ATOM 915 C CA . THR A 1 112 ? -23.971 -2.592 35.409 1.00 78.44 112 THR A CA 1
ATOM 916 C C . THR A 1 112 ? -23.039 -3.198 36.464 1.00 78.44 112 THR A C 1
ATOM 918 O O . THR A 1 112 ? -23.477 -3.968 37.325 1.00 78.44 112 THR A O 1
ATOM 921 N N . MET A 1 113 ? -21.756 -2.820 36.459 1.00 76.38 113 MET A N 1
ATOM 922 C CA . MET A 1 113 ? -20.804 -3.222 37.502 1.00 76.38 113 MET A CA 1
ATOM 923 C C . MET A 1 113 ? -21.204 -2.696 38.885 1.00 76.38 113 MET A C 1
ATOM 925 O O . MET A 1 113 ? -21.183 -3.446 39.862 1.00 76.38 113 MET A O 1
ATOM 929 N N . LEU A 1 114 ? -21.597 -1.423 38.978 1.00 81.31 114 LEU A N 1
ATOM 930 C CA . LEU A 1 114 ? -22.018 -0.800 40.232 1.00 81.31 114 LEU A CA 1
ATOM 931 C C . LEU A 1 114 ? -23.283 -1.458 40.801 1.00 81.31 114 LEU A C 1
ATOM 933 O O . LEU A 1 114 ? -23.363 -1.711 42.003 1.00 81.31 114 LEU A O 1
ATOM 937 N N . GLU A 1 115 ? -24.262 -1.748 39.946 1.00 83.00 115 GLU A N 1
ATOM 938 C CA . GLU A 1 115 ? -25.494 -2.448 40.316 1.00 83.00 115 GLU A CA 1
ATOM 939 C C . GLU A 1 115 ? -25.209 -3.874 40.796 1.00 83.00 115 GLU A C 1
ATOM 941 O O . GLU A 1 115 ? -25.725 -4.286 41.837 1.00 83.00 115 GLU A O 1
ATOM 946 N N . SER A 1 116 ? -24.311 -4.589 40.115 1.00 79.00 116 SER A N 1
ATOM 947 C CA . SER A 1 116 ? -23.872 -5.926 40.530 1.00 79.00 116 SER A CA 1
ATOM 948 C C . SER A 1 116 ? -23.202 -5.901 41.908 1.00 79.00 116 SER A C 1
ATOM 950 O O . SER A 1 116 ? -23.543 -6.695 42.783 1.00 79.00 116 SER A O 1
ATOM 952 N N . LEU A 1 117 ? -22.296 -4.948 42.151 1.00 77.31 117 LEU A N 1
ATOM 953 C CA . LEU A 1 117 ? -21.620 -4.796 43.444 1.00 77.31 117 LEU A CA 1
ATOM 954 C C . LEU A 1 117 ? -22.596 -4.440 44.573 1.00 77.31 117 LEU A C 1
ATOM 956 O O . LEU A 1 117 ? -22.529 -5.025 45.654 1.00 77.31 117 LEU A O 1
ATOM 960 N N . ARG A 1 118 ? -23.553 -3.541 44.314 1.00 85.81 118 ARG A N 1
ATOM 961 C CA . ARG A 1 118 ? -24.620 -3.197 45.269 1.00 85.81 118 ARG A CA 1
ATOM 962 C C . ARG A 1 118 ? -25.519 -4.387 45.589 1.00 85.81 118 ARG A C 1
ATOM 964 O O . ARG A 1 118 ? -25.938 -4.523 46.735 1.00 85.81 118 ARG A O 1
ATOM 971 N N . SER A 1 119 ? -25.789 -5.249 44.609 1.00 82.88 119 SER A N 1
ATOM 972 C CA . SER A 1 119 ? -26.567 -6.471 44.825 1.00 82.88 119 SER A CA 1
ATOM 973 C C . SER A 1 119 ? -25.849 -7.470 45.735 1.00 82.88 119 SER A C 1
ATOM 975 O O . SER A 1 119 ? -26.516 -8.184 46.481 1.00 82.88 119 SER A O 1
ATOM 977 N N . VAL A 1 120 ? -24.517 -7.554 45.670 1.00 85.38 120 VAL A N 1
ATOM 978 C CA . VAL A 1 120 ? -23.734 -8.535 46.442 1.00 85.38 120 VAL A CA 1
ATOM 979 C C . VAL A 1 120 ? -23.348 -7.996 47.824 1.00 85.38 120 VAL A C 1
ATOM 981 O O . VAL A 1 120 ? -23.433 -8.732 48.807 1.00 85.38 120 VAL A O 1
ATOM 984 N N . PHE A 1 121 ? -22.984 -6.714 47.938 1.00 86.94 121 PHE A N 1
ATOM 985 C CA . PHE A 1 121 ? -22.679 -6.077 49.225 1.00 86.94 121 PHE A CA 1
ATOM 986 C C . PHE A 1 121 ? -23.446 -4.752 49.381 1.00 86.94 121 PHE A C 1
ATOM 988 O O . PHE A 1 121 ? -22.897 -3.677 49.118 1.00 86.94 121 PHE A O 1
ATOM 995 N N . PRO A 1 122 ? -24.713 -4.802 49.833 1.00 87.44 122 PRO A N 1
ATOM 996 C CA . PRO A 1 122 ? -25.594 -3.631 49.884 1.00 87.44 122 PRO A CA 1
ATOM 997 C C . PRO A 1 122 ? -25.235 -2.628 50.989 1.00 87.44 122 PRO A C 1
ATOM 999 O O . PRO A 1 122 ? -25.706 -1.495 50.972 1.00 87.44 122 PRO A O 1
ATOM 1002 N N . PHE A 1 123 ? -24.410 -3.029 51.959 1.00 90.31 123 PHE A N 1
ATOM 1003 C CA . PHE A 1 123 ? -24.052 -2.203 53.117 1.00 90.31 123 PHE A CA 1
ATOM 1004 C C . PHE A 1 123 ? -22.842 -1.289 52.876 1.00 90.31 123 PHE A C 1
ATOM 1006 O O . PHE A 1 123 ? -22.480 -0.513 53.758 1.00 90.31 123 PHE A O 1
ATOM 1013 N N . LEU A 1 124 ? -22.196 -1.396 51.713 1.00 80.44 124 LEU A N 1
ATOM 1014 C CA . LEU A 1 124 ? -21.049 -0.573 51.343 1.00 80.44 124 LEU A CA 1
ATOM 1015 C C . LEU A 1 124 ? -21.495 0.617 50.488 1.00 80.44 124 LEU A C 1
ATOM 1017 O O . LEU A 1 124 ? -22.383 0.502 49.642 1.00 80.44 124 LEU A O 1
ATOM 1021 N N . THR A 1 125 ? -20.845 1.763 50.683 1.00 84.44 125 THR A N 1
ATOM 1022 C CA . THR A 1 125 ? -21.013 2.929 49.809 1.00 84.44 125 THR A CA 1
ATOM 1023 C C . THR A 1 125 ? -20.025 2.832 48.659 1.00 84.44 125 THR A C 1
ATOM 1025 O O . THR A 1 125 ? -18.823 2.700 48.875 1.00 84.44 125 THR A O 1
ATOM 1028 N N . TYR A 1 126 ? -20.535 2.941 47.438 1.00 75.38 126 TYR A N 1
ATOM 1029 C CA . TYR A 1 126 ? -19.733 2.870 46.224 1.00 75.38 126 TYR A CA 1
ATOM 1030 C C . TYR A 1 126 ? -19.689 4.231 45.538 1.00 75.38 126 TYR A C 1
ATOM 1032 O O . TYR A 1 126 ? -20.738 4.825 45.279 1.00 75.38 126 TYR A O 1
ATOM 1040 N N . CYS A 1 127 ? -18.482 4.677 45.201 1.00 72.94 127 CYS A N 1
ATOM 1041 C CA . CYS A 1 127 ? -18.227 5.856 44.383 1.00 72.94 127 CYS A CA 1
ATOM 1042 C C . CYS A 1 127 ? -17.462 5.415 43.134 1.00 72.94 127 CYS A C 1
ATOM 1044 O O . CYS A 1 127 ? -16.469 4.699 43.245 1.00 72.94 127 CYS A O 1
ATOM 1046 N N . LEU A 1 128 ? -17.930 5.834 41.959 1.00 65.56 128 LEU A N 1
ATOM 1047 C CA . LEU A 1 128 ? -17.266 5.572 40.688 1.00 65.56 128 LEU A CA 1
ATOM 1048 C C . LEU A 1 128 ? -16.446 6.804 40.293 1.00 65.56 128 LEU A C 1
ATOM 1050 O O . LEU A 1 128 ? -16.991 7.904 40.225 1.00 65.56 128 LEU A O 1
ATOM 1054 N N . PHE A 1 129 ? -15.160 6.607 40.013 1.00 65.25 129 PHE A N 1
ATOM 1055 C CA . PHE A 1 129 ? -14.269 7.645 39.503 1.00 65.25 129 PHE A CA 1
ATOM 1056 C C . PHE A 1 129 ? -13.706 7.194 38.155 1.00 65.25 129 PHE A C 1
ATOM 1058 O O . PHE A 1 129 ? -13.180 6.089 38.045 1.00 65.25 129 PHE A O 1
ATOM 1065 N N . LEU A 1 130 ? -13.833 8.047 37.140 1.00 61.56 130 LEU A N 1
ATOM 1066 C CA . LEU A 1 130 ? -13.226 7.860 35.826 1.00 61.56 130 LEU A CA 1
ATOM 1067 C C . LEU A 1 130 ? -11.977 8.734 35.746 1.00 61.56 130 LEU A C 1
ATOM 1069 O O . LEU A 1 130 ? -12.077 9.958 35.811 1.00 61.56 130 LEU A O 1
ATOM 1073 N N . SER A 1 131 ? -10.809 8.112 35.621 1.00 53.00 131 SER A N 1
ATOM 1074 C CA . SER A 1 131 ? -9.572 8.805 35.269 1.00 53.00 131 SER A CA 1
ATOM 1075 C C . SER A 1 131 ? -9.292 8.578 33.789 1.00 53.00 131 SER A C 1
ATOM 1077 O O . SER A 1 131 ? -9.134 7.433 33.366 1.00 53.00 131 SER A O 1
ATOM 1079 N N . TYR A 1 132 ? -9.233 9.659 33.016 1.00 54.91 132 TYR A N 1
ATOM 1080 C CA . TYR A 1 132 ? -8.683 9.626 31.667 1.00 54.91 132 TYR A CA 1
ATOM 1081 C C . TYR A 1 132 ? -7.162 9.674 31.786 1.00 54.91 132 TYR A C 1
ATOM 1083 O O . TYR A 1 132 ? -6.619 10.645 32.310 1.00 54.91 132 TYR A O 1
ATOM 1091 N N . ASP A 1 133 ? -6.492 8.613 31.347 1.00 54.19 133 ASP A N 1
ATOM 1092 C CA . ASP A 1 133 ? -5.035 8.587 31.213 1.00 54.19 133 ASP A CA 1
ATOM 1093 C C . ASP A 1 133 ? -4.661 9.211 29.858 1.00 54.19 133 ASP A C 1
ATOM 1095 O O . ASP A 1 133 ? -4.208 8.541 28.933 1.00 54.19 133 ASP A O 1
ATOM 1099 N N . GLU A 1 134 ? -4.961 10.501 29.695 1.00 49.41 134 GLU A N 1
ATOM 1100 C CA . GLU A 1 134 ? -4.256 11.306 28.701 1.00 49.41 134 GLU A CA 1
ATOM 1101 C C . GLU A 1 134 ? -2.936 11.736 29.360 1.00 49.41 134 GLU A C 1
ATOM 1103 O O . GLU A 1 134 ? -2.944 12.515 30.310 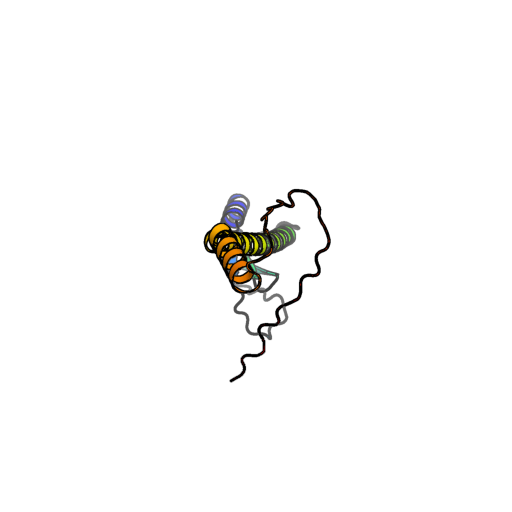1.00 49.41 134 GLU A O 1
ATOM 1108 N N . ASP A 1 135 ? -1.822 11.180 28.867 1.00 51.97 135 ASP A N 1
ATOM 1109 C CA . ASP A 1 135 ? -0.419 11.559 29.128 1.00 51.97 135 ASP A CA 1
ATOM 1110 C C . ASP A 1 135 ? 0.473 10.715 30.059 1.00 51.97 135 ASP A C 1
ATOM 1112 O O . ASP A 1 135 ? 1.524 11.208 30.480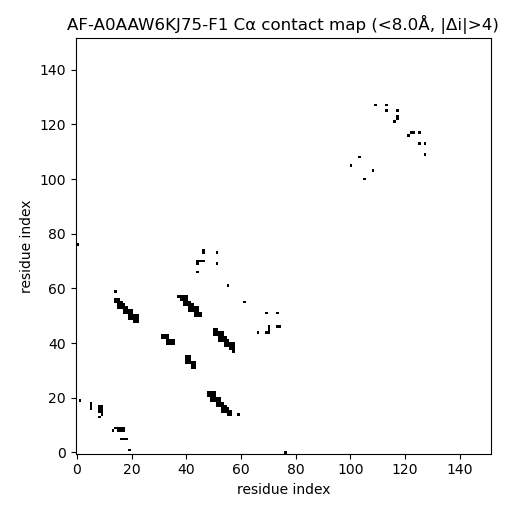 1.00 51.97 135 ASP A O 1
ATOM 1116 N N . GLN A 1 136 ? 0.228 9.417 30.277 1.00 48.59 136 GLN A N 1
ATOM 1117 C CA . GLN A 1 136 ? 1.329 8.524 30.680 1.00 48.59 136 GLN A CA 1
ATOM 1118 C C . GLN A 1 136 ? 1.385 7.242 29.843 1.00 48.59 136 GLN A C 1
ATOM 1120 O O . GLN A 1 136 ? 0.557 6.348 29.952 1.00 48.59 136 GLN A O 1
ATOM 1125 N N . TYR A 1 137 ? 2.445 7.127 29.031 1.00 51.22 137 TYR A N 1
ATOM 1126 C CA . TYR A 1 137 ? 2.953 5.870 28.469 1.00 51.22 137 TYR A CA 1
ATOM 1127 C C . TYR A 1 137 ? 3.365 4.914 29.609 1.00 51.22 137 TYR A C 1
ATOM 1129 O O . TYR A 1 137 ? 4.547 4.647 29.833 1.00 51.22 137 TYR A O 1
ATOM 1137 N N . ILE A 1 138 ? 2.404 4.413 30.380 1.00 50.94 138 ILE A N 1
ATOM 1138 C CA . ILE A 1 138 ? 2.630 3.325 31.319 1.00 50.94 138 ILE A CA 1
ATOM 1139 C C . ILE A 1 138 ? 2.574 2.056 30.479 1.00 50.94 138 ILE A C 1
ATOM 1141 O O . ILE A 1 138 ? 1.551 1.746 29.875 1.00 50.94 138 ILE A O 1
ATOM 1145 N N . ASN A 1 139 ? 3.702 1.345 30.408 1.00 49.94 139 ASN A N 1
ATOM 1146 C CA . ASN A 1 139 ? 3.808 0.003 29.840 1.00 49.94 139 ASN A CA 1
ATOM 1147 C C . ASN A 1 139 ? 2.817 -0.938 30.548 1.00 49.94 139 ASN A C 1
ATOM 1149 O O . ASN A 1 139 ? 3.178 -1.635 31.497 1.00 49.94 139 ASN A O 1
ATOM 1153 N N . LEU A 1 140 ? 1.558 -0.935 30.120 1.00 47.69 140 LEU A N 1
ATOM 1154 C CA . LEU A 1 140 ? 0.569 -1.898 30.564 1.00 47.69 140 LEU A CA 1
ATOM 1155 C C . LEU A 1 140 ? 0.897 -3.235 29.890 1.00 47.69 140 LEU A C 1
ATOM 1157 O O . LEU A 1 140 ? 1.148 -3.262 28.682 1.00 47.69 140 LEU A O 1
ATOM 1161 N N . PRO A 1 141 ? 0.927 -4.349 30.637 1.00 43.78 141 PRO A N 1
ATOM 1162 C CA . PRO A 1 141 ? 1.132 -5.656 30.041 1.00 43.78 141 PRO A CA 1
ATOM 1163 C C . PRO A 1 141 ? -0.072 -5.965 29.149 1.00 43.78 141 PRO A C 1
ATOM 1165 O O . PRO A 1 141 ? -1.160 -6.269 29.635 1.00 43.78 141 PRO A O 1
ATOM 1168 N N . ALA A 1 142 ? 0.115 -5.863 27.834 1.00 47.81 142 ALA A N 1
ATOM 1169 C CA . ALA A 1 142 ? -0.838 -6.388 26.874 1.00 47.81 142 ALA A CA 1
ATOM 1170 C C . ALA A 1 142 ? -0.803 -7.916 26.987 1.00 47.81 142 ALA A C 1
ATOM 1172 O O . ALA A 1 142 ? 0.180 -8.553 26.610 1.00 47.81 142 ALA A O 1
ATOM 1173 N N . ILE A 1 143 ? -1.852 -8.501 27.563 1.00 48.66 143 ILE A N 1
ATOM 1174 C CA . ILE A 1 143 ? -2.061 -9.944 27.493 1.00 48.66 143 ILE A CA 1
ATOM 1175 C C . ILE A 1 143 ? -2.510 -10.238 26.064 1.00 48.66 143 ILE A C 1
ATOM 1177 O O . ILE A 1 143 ? -3.571 -9.791 25.629 1.00 48.66 143 ILE A O 1
ATOM 1181 N N . GLU A 1 144 ? -1.669 -10.956 25.329 1.00 50.00 144 GLU A N 1
ATOM 1182 C CA . GLU A 1 144 ? -1.996 -11.491 24.016 1.00 50.00 144 GLU A CA 1
ATOM 1183 C C . GLU A 1 144 ? -3.141 -12.501 24.181 1.00 50.00 144 GLU A C 1
ATOM 1185 O O . GLU A 1 144 ? -2.983 -13.561 24.788 1.00 50.00 144 GLU A O 1
ATOM 1190 N N . LEU A 1 145 ? -4.333 -12.136 23.706 1.00 42.25 145 LEU A N 1
ATOM 1191 C CA . LEU A 1 145 ? -5.448 -13.067 23.581 1.00 42.25 145 LEU A CA 1
ATOM 1192 C C . LEU A 1 145 ? -5.195 -13.915 22.334 1.00 42.25 145 LEU A C 1
ATOM 1194 O O . LEU A 1 145 ? -5.500 -13.498 21.217 1.00 42.25 145 LEU A O 1
ATOM 1198 N N . ASP A 1 146 ? -4.607 -15.091 22.534 1.00 43.91 146 ASP A N 1
ATOM 1199 C CA . ASP A 1 146 ? -4.458 -16.090 21.482 1.00 43.91 146 ASP A CA 1
ATOM 1200 C C . ASP A 1 146 ? -5.839 -16.647 21.103 1.00 43.91 146 ASP A C 1
ATOM 1202 O O . ASP A 1 146 ? -6.418 -17.488 21.793 1.00 43.91 146 ASP A O 1
ATOM 1206 N N . VAL A 1 147 ? -6.393 -16.157 19.992 1.00 49.06 147 VAL A N 1
ATOM 1207 C CA . VAL A 1 147 ? -7.625 -16.684 19.387 1.00 49.06 147 VAL A CA 1
ATOM 1208 C C . VAL A 1 147 ? -7.283 -17.910 18.530 1.00 49.06 147 VAL A C 1
ATOM 1210 O O . VAL A 1 147 ? -7.616 -17.985 17.351 1.00 49.06 147 VAL A O 1
ATOM 1213 N N . GLN A 1 148 ? -6.588 -18.882 19.119 1.00 51.19 148 GLN A N 1
ATOM 1214 C CA . GLN A 1 148 ? -6.457 -20.243 18.601 1.00 51.19 148 GLN A CA 1
ATOM 1215 C C . GLN A 1 148 ? -6.801 -21.259 19.692 1.00 51.19 148 GLN A C 1
ATOM 1217 O O . GLN A 1 148 ? -5.986 -22.077 20.102 1.00 51.19 148 GLN A O 1
ATOM 1222 N N . SER A 1 149 ? -8.044 -21.236 20.175 1.00 48.88 149 SER A N 1
ATOM 1223 C CA . SER A 1 149 ? -8.610 -22.395 20.881 1.00 48.88 149 SER A CA 1
ATOM 1224 C C . SER A 1 149 ? -10.138 -22.449 20.821 1.00 48.88 149 SER A C 1
ATOM 1226 O O . SER A 1 149 ? -10.804 -22.726 21.807 1.00 48.88 149 SER A O 1
ATOM 1228 N N . GLU A 1 150 ? -10.705 -22.271 19.630 1.00 41.56 150 GLU A N 1
ATOM 1229 C CA . GLU A 1 150 ? -11.980 -22.923 19.304 1.00 41.56 150 GLU A CA 1
ATOM 1230 C C . GLU A 1 150 ? -11.783 -23.808 18.073 1.00 41.56 150 GLU A C 1
ATOM 1232 O O . GLU A 1 150 ? -12.376 -23.630 17.012 1.00 41.56 150 GLU A O 1
ATOM 1237 N N . SER A 1 151 ? -10.887 -24.783 18.227 1.00 41.47 151 SER A N 1
ATOM 1238 C CA . SER A 1 151 ? -10.922 -26.003 17.428 1.00 41.47 151 SER A CA 1
ATOM 1239 C C . SER A 1 151 ? -12.061 -26.850 17.990 1.00 41.47 151 SER A C 1
ATOM 1241 O O . SER A 1 151 ? -11.937 -27.397 19.087 1.00 41.47 151 SER A O 1
ATOM 1243 N N . THR A 1 152 ? -13.187 -26.890 17.282 1.00 35.56 152 THR A N 1
ATOM 1244 C CA . THR A 1 152 ? -14.228 -27.902 17.515 1.00 35.56 152 THR A CA 1
ATOM 1245 C C . THR A 1 152 ? -13.755 -29.266 17.028 1.00 35.56 152 THR A C 1
ATOM 1247 O O . THR A 1 152 ? -13.008 -29.300 16.021 1.00 35.56 152 THR A O 1
#